Protein AF-A0A9B0HAB8-F1 (afdb_monomer_lite)

Secondary structure (DSSP, 8-state):
---------S-S-SHHHHHHHHHHTT-S---TTHHHHHHHHHHHHHHHHHHHHHH-

Organism: Odobenus rosmarus divergens (NCBI:txid9708)

Structure (mmCIF, N/CA/C/O backbone):
data_AF-A0A9B0HAB8-F1
#
_entry.id   AF-A0A9B0HAB8-F1
#
loop_
_atom_site.group_PDB
_atom_site.id
_atom_site.type_symbol
_atom_site.label_atom_id
_atom_site.label_alt_id
_atom_site.label_comp_id
_atom_site.label_asym_id
_atom_site.label_entity_id
_atom_site.label_seq_id
_atom_site.pdbx_PDB_ins_code
_atom_site.Cartn_x
_atom_site.Cartn_y
_atom_site.Cartn_z
_atom_site.occupancy
_atom_site.B_iso_or_equiv
_atom_site.auth_seq_id
_atom_site.auth_comp_id
_atom_site.auth_asym_id
_atom_site.auth_atom_id
_atom_site.pdbx_PDB_model_num
ATOM 1 N N . MET A 1 1 ? -12.059 34.308 6.164 1.00 48.06 1 MET A N 1
ATOM 2 C CA . MET A 1 1 ? -11.185 33.269 6.759 1.00 48.06 1 MET A CA 1
ATOM 3 C C . MET A 1 1 ? -11.021 32.115 5.772 1.00 48.06 1 MET A C 1
ATOM 5 O O . MET A 1 1 ? -11.889 31.263 5.700 1.00 48.06 1 MET A O 1
ATOM 9 N N . SER A 1 2 ? -9.958 32.082 4.968 1.00 51.41 2 SER A N 1
ATOM 10 C CA . SER A 1 2 ? -9.613 30.877 4.193 1.00 51.41 2 SER A CA 1
ATOM 11 C C . SER A 1 2 ? -8.101 30.835 3.993 1.00 51.41 2 SER A C 1
ATOM 13 O O . SER A 1 2 ? -7.577 31.219 2.949 1.00 51.41 2 SER A O 1
ATOM 15 N N . GLY A 1 3 ? -7.390 30.402 5.034 1.00 54.34 3 GLY A N 1
ATOM 16 C CA . GLY A 1 3 ? -5.958 30.135 4.966 1.00 54.34 3 GLY A CA 1
ATOM 17 C C . GLY A 1 3 ? -5.709 28.849 4.184 1.00 54.34 3 GLY A C 1
ATOM 18 O O . GLY A 1 3 ? -5.786 27.755 4.737 1.00 54.34 3 GLY A O 1
ATOM 19 N N . ARG A 1 4 ? -5.416 28.964 2.886 1.00 65.31 4 ARG A N 1
ATOM 20 C CA . ARG A 1 4 ? -4.935 27.841 2.075 1.00 65.31 4 ARG A CA 1
ATOM 21 C C . ARG A 1 4 ? -3.463 27.604 2.436 1.00 65.31 4 ARG A C 1
ATOM 23 O O . ARG A 1 4 ? -2.568 28.241 1.889 1.00 65.31 4 ARG A O 1
ATOM 30 N N . GLY A 1 5 ? -3.238 26.748 3.433 1.00 59.53 5 GLY A N 1
ATOM 31 C CA . GLY A 1 5 ? -1.913 26.395 3.945 1.00 59.53 5 GLY A CA 1
ATOM 32 C C . GLY A 1 5 ? -1.015 25.774 2.872 1.00 59.53 5 GLY A C 1
ATOM 33 O O . GLY A 1 5 ? -1.472 24.994 2.035 1.00 59.53 5 GLY A O 1
ATOM 34 N N . LYS A 1 6 ? 0.268 26.150 2.895 1.00 62.28 6 LYS A N 1
ATOM 35 C CA . LYS A 1 6 ? 1.290 25.773 1.913 1.00 62.28 6 LYS A CA 1
ATOM 36 C C . LYS A 1 6 ? 1.440 24.248 1.826 1.00 62.28 6 LYS A C 1
ATOM 38 O O . LYS A 1 6 ? 1.951 23.611 2.742 1.00 62.28 6 LYS A O 1
ATOM 43 N N . GLY A 1 7 ? 1.011 23.666 0.706 1.00 56.91 7 GLY A N 1
ATOM 44 C CA . GLY A 1 7 ? 1.280 22.269 0.372 1.00 56.91 7 GLY A CA 1
ATOM 45 C C . GLY A 1 7 ? 2.751 22.101 0.008 1.00 56.91 7 GLY A C 1
ATOM 46 O O . GLY A 1 7 ? 3.169 22.517 -1.070 1.00 56.91 7 GLY A O 1
ATOM 47 N N . GLY A 1 8 ? 3.539 21.524 0.917 1.00 55.75 8 GLY A N 1
ATOM 48 C CA . GLY A 1 8 ? 4.929 21.159 0.654 1.00 55.75 8 GLY A CA 1
ATOM 49 C C . GLY A 1 8 ? 5.031 20.249 -0.572 1.00 55.75 8 GLY A C 1
ATOM 50 O O . GLY A 1 8 ? 4.313 19.253 -0.676 1.00 55.75 8 GLY A O 1
ATOM 51 N N . LYS A 1 9 ? 5.911 20.618 -1.509 1.00 59.75 9 LYS A N 1
ATOM 52 C CA . LYS A 1 9 ? 6.244 19.855 -2.718 1.00 59.75 9 LYS A CA 1
ATOM 53 C C . LYS A 1 9 ? 7.014 18.586 -2.335 1.00 59.75 9 LYS A C 1
ATOM 55 O O . LYS A 1 9 ? 8.234 18.547 -2.395 1.00 59.75 9 LYS A O 1
ATOM 60 N N . GLY A 1 10 ? 6.294 17.552 -1.927 1.00 55.41 10 GLY A N 1
ATOM 61 C CA . GL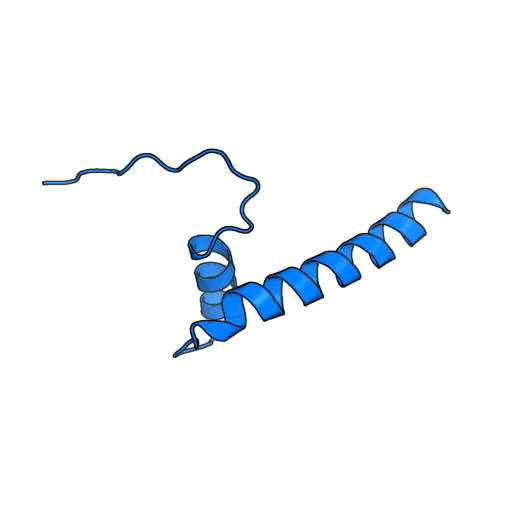Y A 1 10 ? 6.770 16.174 -1.964 1.00 55.41 10 GLY A CA 1
ATOM 62 C C . GLY A 1 10 ? 5.908 15.398 -2.949 1.00 55.41 10 GLY A C 1
ATOM 63 O O . GLY A 1 10 ? 4.710 15.677 -3.054 1.00 55.41 10 GLY A O 1
ATOM 64 N N . LEU A 1 11 ? 6.497 14.425 -3.658 1.00 55.62 11 LEU A N 1
ATOM 65 C CA . LEU A 1 11 ? 5.749 13.377 -4.367 1.00 55.62 11 LEU A CA 1
ATOM 66 C C . LEU A 1 11 ? 4.566 12.982 -3.484 1.00 55.62 11 LEU A C 1
ATOM 68 O O . LEU A 1 11 ? 4.783 12.747 -2.297 1.00 55.62 11 LEU A O 1
ATOM 72 N N . GLY A 1 12 ? 3.340 12.992 -4.015 1.00 57.69 12 GLY A N 1
ATOM 73 C CA . GLY A 1 12 ? 2.074 12.892 -3.277 1.00 57.69 12 GLY A CA 1
ATOM 74 C C . GLY A 1 12 ? 1.840 11.579 -2.512 1.00 57.69 12 GLY A C 1
ATOM 75 O O . GLY A 1 12 ? 0.763 11.016 -2.598 1.00 57.69 12 GLY A O 1
ATOM 76 N N . LYS A 1 13 ? 2.828 11.101 -1.757 1.00 58.31 13 LYS A N 1
ATOM 77 C CA . LYS A 1 13 ? 2.882 9.961 -0.839 1.00 58.31 13 LYS A CA 1
ATOM 78 C C . LYS A 1 13 ? 2.811 10.427 0.631 1.00 58.31 13 LYS A C 1
ATOM 80 O O . LYS A 1 13 ? 3.103 9.678 1.562 1.00 58.31 13 LYS A O 1
ATOM 85 N N . GLY A 1 14 ? 2.458 11.695 0.859 1.00 60.09 14 GLY A N 1
ATOM 86 C CA . GLY A 1 14 ? 2.183 12.239 2.189 1.00 60.09 14 GLY A CA 1
ATOM 87 C C . GLY A 1 14 ? 0.828 11.767 2.723 1.00 60.09 14 GLY A C 1
ATOM 88 O O . GLY A 1 14 ? -0.074 11.456 1.943 1.00 60.09 14 GLY A 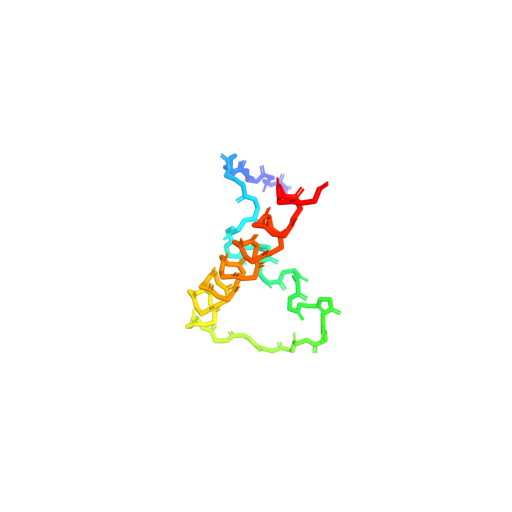O 1
ATOM 89 N N . GLY A 1 15 ? 0.653 11.777 4.049 1.00 65.06 15 GLY A N 1
ATOM 90 C CA . GLY A 1 15 ? -0.584 11.365 4.737 1.00 65.06 15 GLY A CA 1
ATOM 91 C C . GLY A 1 15 ? -1.909 11.865 4.120 1.00 65.06 15 GLY A C 1
ATOM 92 O O . GLY A 1 15 ? -2.877 11.097 4.099 1.00 65.06 15 GLY A O 1
ATOM 93 N N . PRO A 1 16 ? -1.990 13.080 3.528 1.00 78.88 16 PRO A N 1
ATOM 94 C CA . PRO A 1 16 ? -3.189 13.521 2.814 1.00 78.88 16 PRO A CA 1
ATOM 95 C C . PRO A 1 16 ? -3.571 12.655 1.604 1.00 78.88 16 PRO A C 1
ATOM 97 O O . PRO A 1 16 ? -4.756 12.492 1.328 1.00 78.88 16 PRO A O 1
ATOM 100 N N . ALA A 1 17 ? -2.609 12.097 0.869 1.00 86.94 17 ALA A N 1
ATOM 101 C CA . ALA A 1 17 ? -2.882 11.317 -0.335 1.00 86.94 17 ALA A CA 1
ATOM 102 C C . ALA A 1 17 ? -3.387 9.909 -0.027 1.00 86.94 17 ALA A C 1
ATOM 104 O O . ALA A 1 17 ? -4.391 9.501 -0.601 1.00 86.94 17 ALA A O 1
ATOM 105 N N . ILE A 1 18 ? -2.768 9.220 0.937 1.00 90.81 18 ILE A N 1
ATOM 106 C CA . ILE A 1 18 ? -3.252 7.920 1.430 1.00 90.81 18 ILE A CA 1
ATOM 107 C C . ILE A 1 18 ? -4.680 8.068 1.949 1.00 90.81 18 ILE A C 1
ATOM 109 O O . ILE A 1 18 ? -5.552 7.268 1.622 1.00 90.81 18 ILE A O 1
ATOM 113 N N . ARG A 1 19 ? -4.963 9.161 2.671 1.00 91.25 19 ARG A N 1
ATOM 114 C CA . ARG A 1 19 ? -6.325 9.467 3.111 1.00 91.25 19 ARG A CA 1
ATOM 115 C C . ARG A 1 19 ? -7.274 9.635 1.920 1.00 91.25 19 ARG A C 1
ATOM 117 O O . ARG A 1 19 ? -8.341 9.039 1.941 1.00 91.25 19 ARG A O 1
ATOM 124 N N . ARG A 1 20 ? -6.905 10.390 0.878 1.00 92.44 20 ARG A N 1
ATOM 125 C CA . ARG A 1 20 ? -7.739 10.543 -0.334 1.00 92.44 20 ARG A CA 1
ATOM 126 C C . ARG A 1 20 ? -7.979 9.217 -1.061 1.00 92.44 20 ARG A C 1
ATOM 128 O O . ARG A 1 20 ? -9.108 8.967 -1.469 1.00 92.44 20 ARG A O 1
ATOM 135 N N . LEU A 1 21 ? -6.955 8.375 -1.194 1.00 92.00 21 LEU A N 1
ATOM 136 C CA . LEU A 1 21 ? -7.065 7.049 -1.810 1.00 92.00 21 LEU A CA 1
ATOM 137 C C . LEU A 1 21 ? -8.013 6.145 -1.018 1.00 92.00 21 LEU A C 1
ATOM 139 O O . LEU A 1 21 ? -8.960 5.606 -1.578 1.00 92.00 21 LEU A O 1
ATOM 143 N N . ALA A 1 22 ? -7.826 6.065 0.297 1.00 93.00 22 ALA A N 1
ATOM 144 C CA . ALA A 1 22 ? -8.691 5.291 1.176 1.00 93.00 22 ALA A CA 1
ATOM 145 C C . ALA A 1 22 ? -10.144 5.797 1.149 1.00 93.00 22 ALA A C 1
ATOM 147 O O . ALA A 1 22 ? -11.072 4.995 1.101 1.00 93.00 22 ALA A O 1
ATOM 148 N N . ARG A 1 23 ? -10.366 7.121 1.103 1.00 95.44 23 ARG A N 1
ATOM 149 C CA . ARG A 1 23 ? -11.718 7.679 0.914 1.00 95.44 23 ARG A CA 1
ATOM 150 C C . ARG A 1 23 ? -12.334 7.274 -0.419 1.00 95.44 23 ARG A C 1
ATOM 152 O O . ARG A 1 23 ? -13.503 6.908 -0.435 1.00 95.44 23 ARG A O 1
ATOM 159 N N . ARG A 1 24 ? -11.562 7.295 -1.509 1.00 95.88 24 ARG A N 1
ATOM 160 C CA . ARG A 1 24 ? -12.025 6.817 -2.819 1.00 95.88 24 ARG A CA 1
ATOM 161 C C . ARG A 1 24 ? -12.395 5.330 -2.783 1.00 95.88 24 ARG A C 1
ATOM 163 O O . ARG A 1 24 ? -13.363 4.947 -3.419 1.00 95.88 24 ARG A O 1
ATOM 170 N N . GLY A 1 25 ? -11.674 4.529 -2.001 1.00 95.62 25 GLY A N 1
ATOM 171 C CA . GLY A 1 25 ? -11.978 3.115 -1.761 1.00 95.62 25 GLY A CA 1
ATOM 172 C C . GLY A 1 25 ? -13.088 2.842 -0.735 1.00 95.62 25 GLY A C 1
ATOM 173 O O . GLY A 1 25 ? -13.229 1.703 -0.311 1.00 95.62 25 GLY A O 1
ATOM 174 N N . GLY A 1 26 ? -13.840 3.850 -0.275 1.00 97.25 26 GLY A N 1
ATOM 175 C CA . GLY A 1 26 ? -14.952 3.653 0.669 1.00 97.25 26 GLY A CA 1
ATOM 176 C C . GLY A 1 26 ? -14.544 3.454 2.136 1.00 97.25 26 GLY A C 1
ATOM 177 O O . GLY A 1 26 ? -15.381 3.148 2.985 1.00 97.25 26 GLY A O 1
ATOM 178 N N . VAL A 1 27 ? -13.274 3.666 2.488 1.00 95.50 27 VAL A N 1
ATOM 179 C CA . VAL A 1 27 ? -12.790 3.469 3.861 1.00 95.50 27 VAL A CA 1
ATOM 180 C C . VAL A 1 27 ? -13.298 4.590 4.775 1.00 95.50 27 VAL A C 1
ATOM 182 O O . VAL A 1 27 ? -12.986 5.767 4.568 1.00 95.50 27 VAL A O 1
ATOM 185 N N . LYS A 1 28 ? -14.055 4.235 5.828 1.00 95.12 28 LYS A N 1
ATOM 186 C CA . LYS A 1 28 ? -14.686 5.182 6.777 1.00 95.12 28 LYS A CA 1
ATOM 187 C C . LYS A 1 28 ? -13.758 5.668 7.902 1.00 95.12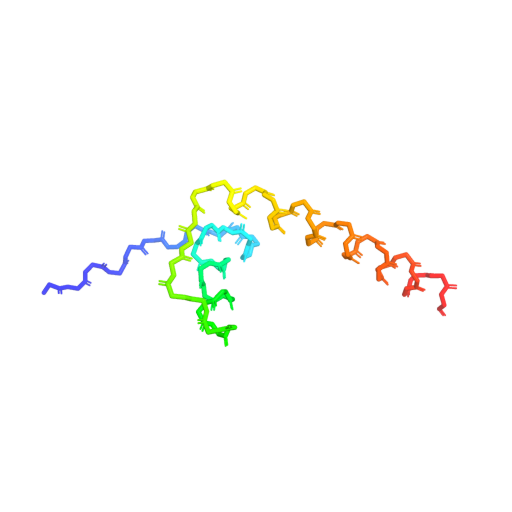 28 LYS A C 1
ATOM 189 O O . LYS A 1 28 ? -13.827 6.843 8.280 1.00 95.12 28 LYS A O 1
ATOM 194 N N . ARG A 1 29 ? -12.860 4.829 8.420 1.00 94.31 29 ARG A N 1
ATOM 195 C CA . ARG A 1 29 ? -11.849 5.196 9.433 1.00 94.31 29 ARG A CA 1
ATOM 196 C C . ARG A 1 29 ? -10.512 4.560 9.070 1.00 94.31 29 ARG A C 1
ATOM 198 O O . ARG A 1 29 ? -10.488 3.475 8.513 1.00 94.31 29 ARG A O 1
ATOM 205 N N . ILE A 1 30 ? -9.420 5.264 9.356 1.00 91.00 30 ILE A N 1
ATOM 206 C CA . ILE A 1 30 ? -8.057 4.845 9.013 1.00 91.00 30 ILE A CA 1
ATOM 207 C C . ILE A 1 30 ? -7.216 4.960 10.283 1.00 91.00 30 ILE A C 1
ATOM 209 O O . ILE A 1 30 ? -7.222 6.024 10.907 1.00 91.00 30 ILE A O 1
ATOM 213 N N . SER A 1 31 ? -6.527 3.880 10.657 1.00 92.81 31 SER A N 1
ATOM 214 C CA . SER A 1 31 ? -5.551 3.878 11.755 1.00 92.81 31 SER A CA 1
ATOM 215 C C . SER A 1 31 ? -4.270 4.617 11.350 1.00 92.81 31 SER A C 1
ATOM 217 O O . SER A 1 31 ? -3.914 4.641 10.174 1.00 92.81 31 SER A O 1
ATOM 219 N N . GLY A 1 32 ? -3.554 5.202 12.315 1.00 88.69 32 GLY A N 1
ATOM 220 C CA . GLY A 1 32 ? -2.277 5.879 12.063 1.00 88.69 32 GLY A CA 1
ATOM 221 C C . GLY A 1 32 ? -1.200 4.956 11.479 1.00 88.69 32 GLY A C 1
ATOM 222 O O . GLY A 1 32 ? -0.423 5.387 10.633 1.00 88.69 32 GLY A O 1
ATOM 223 N N . LEU A 1 33 ? -1.207 3.671 11.846 1.00 90.50 33 LEU A N 1
ATOM 224 C CA . LEU A 1 33 ? -0.233 2.685 11.353 1.00 90.50 33 LEU A CA 1
ATOM 225 C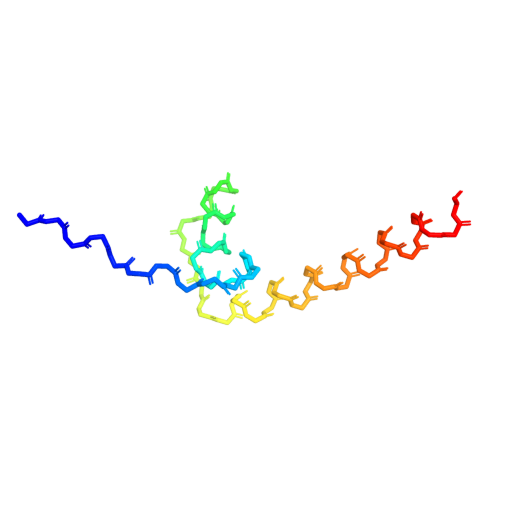 C . LEU A 1 33 ? -0.353 2.428 9.841 1.00 90.50 33 LEU A C 1
ATOM 227 O O . LEU A 1 33 ? 0.636 2.145 9.173 1.00 90.50 33 LEU A O 1
ATOM 231 N N . ILE A 1 34 ? -1.547 2.631 9.271 1.00 91.75 34 ILE A N 1
ATOM 232 C CA . ILE A 1 34 ? -1.816 2.410 7.843 1.00 91.75 34 ILE A CA 1
ATOM 233 C C . ILE A 1 34 ? -0.984 3.340 6.951 1.00 91.75 34 ILE A C 1
ATOM 235 O O . ILE A 1 34 ? -0.744 3.009 5.790 1.00 91.75 34 ILE A O 1
ATOM 239 N N . TYR A 1 35 ? -0.521 4.491 7.453 1.00 88.38 35 TYR A N 1
ATOM 240 C CA . TYR A 1 35 ? 0.291 5.407 6.652 1.00 88.38 35 TYR A CA 1
ATOM 241 C C . TYR A 1 35 ? 1.630 4.800 6.239 1.00 88.38 35 TYR A C 1
ATOM 243 O O . TYR A 1 35 ? 1.992 4.925 5.070 1.00 88.38 35 TYR A O 1
ATOM 251 N N . GLU A 1 36 ? 2.337 4.140 7.156 1.00 90.00 36 GLU A N 1
ATOM 252 C CA . GLU A 1 36 ? 3.618 3.502 6.832 1.00 90.00 36 GLU A CA 1
ATOM 253 C C . GLU A 1 36 ? 3.409 2.188 6.075 1.00 90.00 36 GLU A C 1
ATOM 255 O O 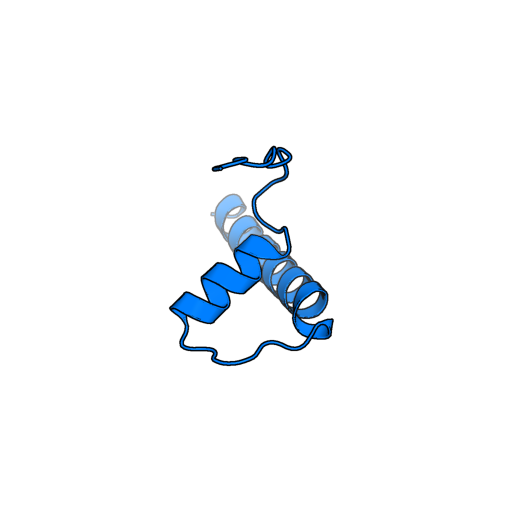. GLU A 1 36 ? 4.041 1.982 5.039 1.00 90.00 36 GLU A O 1
ATOM 260 N N . GLU A 1 37 ? 2.439 1.370 6.496 1.00 92.44 37 GLU A N 1
ATOM 261 C CA . GLU A 1 37 ? 2.069 0.115 5.822 1.00 92.44 37 GLU A CA 1
ATOM 262 C C . GLU A 1 37 ? 1.780 0.344 4.326 1.00 92.44 37 GLU A C 1
ATOM 264 O O . GLU A 1 37 ? 2.360 -0.287 3.441 1.00 92.44 37 GLU A O 1
ATOM 269 N N . THR A 1 38 ? 0.941 1.342 4.022 1.00 93.31 38 THR A N 1
ATOM 270 C CA . THR A 1 38 ? 0.548 1.663 2.641 1.00 93.31 38 THR A CA 1
ATOM 271 C C . THR A 1 38 ? 1.732 2.172 1.818 1.00 93.31 38 THR A C 1
ATOM 273 O O . THR A 1 38 ? 1.798 1.918 0.613 1.00 93.31 38 THR A O 1
ATOM 276 N N . ARG A 1 39 ? 2.683 2.892 2.431 1.00 91.12 39 ARG A N 1
ATOM 277 C CA . ARG A 1 39 ? 3.902 3.330 1.730 1.00 91.12 39 ARG A CA 1
ATOM 278 C C . ARG A 1 39 ? 4.796 2.148 1.377 1.00 91.12 39 ARG A C 1
ATOM 280 O O . ARG A 1 39 ? 5.331 2.143 0.268 1.00 91.12 39 ARG A O 1
ATOM 287 N N . GLY A 1 40 ? 4.925 1.173 2.277 1.00 94.00 40 GLY A N 1
ATOM 288 C CA . GLY A 1 40 ? 5.655 -0.070 2.029 1.00 94.00 40 GLY A CA 1
ATOM 289 C C . GLY A 1 40 ? 5.072 -0.835 0.843 1.00 94.00 40 GLY A C 1
ATOM 290 O O . GLY A 1 40 ? 5.775 -1.086 -0.135 1.00 94.00 40 GLY A O 1
ATOM 291 N N . VAL A 1 41 ? 3.762 -1.092 0.871 1.00 95.00 41 VAL A N 1
ATOM 292 C CA . VAL A 1 41 ? 3.054 -1.792 -0.216 1.00 95.00 41 VAL A CA 1
ATOM 293 C C . VAL A 1 41 ? 3.192 -1.053 -1.550 1.00 95.00 41 VAL A C 1
ATOM 295 O O . VAL A 1 41 ? 3.521 -1.663 -2.566 1.00 95.00 41 VAL A O 1
ATOM 298 N N . LEU A 1 42 ? 2.998 0.272 -1.561 1.00 94.38 42 LEU A N 1
ATOM 299 C CA . LEU A 1 42 ? 3.115 1.070 -2.785 1.00 94.38 42 LEU A CA 1
ATOM 300 C C . LEU A 1 42 ? 4.536 1.045 -3.362 1.00 94.38 42 LEU A C 1
ATOM 302 O O . LEU A 1 42 ? 4.697 1.087 -4.581 1.00 94.38 42 LEU A O 1
ATOM 306 N N . LYS A 1 43 ? 5.564 1.003 -2.509 1.00 94.25 43 LYS A N 1
ATOM 307 C CA . LYS A 1 43 ? 6.956 0.906 -2.955 1.00 94.25 43 LYS A CA 1
ATOM 308 C C . LYS A 1 43 ? 7.199 -0.421 -3.671 1.00 94.25 43 LYS A C 1
ATOM 310 O O . LYS A 1 43 ? 7.623 -0.389 -4.820 1.00 94.25 43 LYS A O 1
ATOM 315 N N . VAL A 1 44 ? 6.850 -1.542 -3.040 1.00 97.00 44 VAL A N 1
ATOM 316 C CA . VAL A 1 44 ? 7.038 -2.884 -3.621 1.00 97.00 44 VAL A CA 1
ATOM 317 C C . VAL A 1 44 ? 6.262 -3.036 -4.930 1.00 97.00 44 VAL A C 1
ATOM 319 O O . VAL A 1 44 ? 6.802 -3.520 -5.922 1.00 97.00 44 VAL A O 1
ATOM 322 N N . PHE A 1 45 ? 5.012 -2.565 -4.965 1.00 96.12 45 PHE A N 1
ATOM 323 C CA . PHE A 1 45 ? 4.198 -2.595 -6.179 1.00 96.12 45 PHE A CA 1
ATOM 324 C C . PHE A 1 45 ? 4.869 -1.848 -7.339 1.00 96.12 45 PHE A C 1
ATOM 326 O O . PHE A 1 45 ? 4.993 -2.391 -8.434 1.00 96.12 45 PHE A O 1
ATOM 333 N N . LEU A 1 46 ? 5.335 -0.618 -7.098 1.00 96.12 46 LEU A N 1
ATOM 334 C CA . LEU A 1 46 ? 5.987 0.183 -8.135 1.00 96.12 46 LEU A CA 1
ATOM 335 C C . LEU A 1 46 ? 7.339 -0.395 -8.555 1.00 96.12 46 LEU A C 1
ATOM 337 O O . LEU A 1 46 ? 7.657 -0.345 -9.735 1.00 96.12 46 LEU A O 1
ATOM 341 N N . GLU A 1 47 ? 8.119 -0.950 -7.628 1.00 96.94 47 GLU A N 1
ATOM 342 C CA . GLU A 1 47 ? 9.382 -1.619 -7.960 1.00 96.94 47 GLU A CA 1
ATOM 343 C C . GLU A 1 47 ? 9.163 -2.785 -8.924 1.00 96.94 47 GLU A C 1
ATOM 345 O O . GLU A 1 47 ? 9.914 -2.922 -9.886 1.00 96.94 47 GLU A O 1
ATOM 350 N N . ASN A 1 48 ? 8.114 -3.583 -8.711 1.00 96.81 48 ASN A N 1
ATOM 351 C CA . ASN A 1 48 ? 7.786 -4.694 -9.600 1.00 96.81 48 ASN A CA 1
ATOM 352 C C . ASN A 1 48 ? 7.310 -4.202 -10.972 1.00 96.81 48 ASN A C 1
ATOM 354 O O . ASN A 1 48 ? 7.878 -4.600 -11.982 1.00 96.81 48 ASN A O 1
ATOM 358 N N . VAL A 1 49 ? 6.354 -3.266 -11.014 1.00 97.19 49 VAL A N 1
ATOM 359 C CA . VAL A 1 49 ? 5.833 -2.727 -12.285 1.00 97.19 49 VAL A CA 1
ATOM 360 C C . VAL A 1 49 ? 6.927 -2.042 -13.107 1.00 97.19 49 VAL A C 1
ATOM 362 O O . VAL A 1 49 ? 6.981 -2.213 -14.320 1.00 97.19 49 VAL A O 1
ATOM 365 N N . ILE A 1 50 ? 7.806 -1.265 -12.467 1.00 97.00 50 ILE A N 1
ATOM 366 C CA . ILE A 1 50 ? 8.906 -0.581 -13.160 1.00 97.00 50 ILE A CA 1
ATOM 367 C C . ILE A 1 50 ? 9.943 -1.592 -13.652 1.00 97.00 50 ILE A C 1
ATOM 369 O O . ILE A 1 50 ? 10.445 -1.433 -14.759 1.00 97.00 50 ILE A O 1
ATOM 373 N N . ARG A 1 51 ? 10.259 -2.631 -12.865 1.00 96.94 51 ARG A N 1
ATOM 374 C CA . ARG A 1 51 ? 11.173 -3.696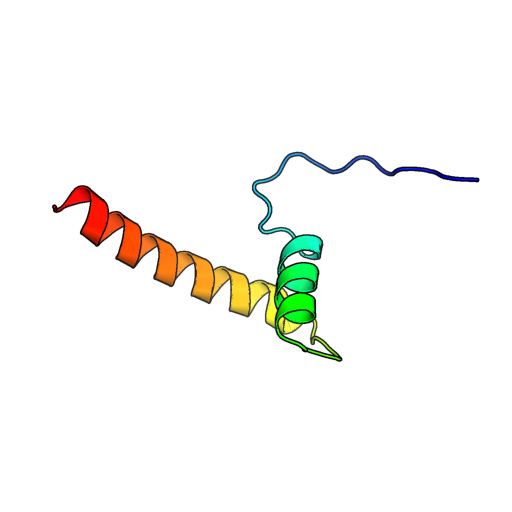 -13.304 1.00 96.94 51 ARG A CA 1
ATOM 375 C C . ARG A 1 51 ? 10.660 -4.355 -14.578 1.00 96.94 51 ARG A C 1
ATOM 377 O O . ARG A 1 51 ? 11.429 -4.495 -15.524 1.00 96.94 51 ARG A O 1
ATOM 384 N N . ASP A 1 52 ? 9.375 -4.688 -14.613 1.00 96.12 52 ASP A N 1
ATOM 385 C CA . ASP A 1 52 ? 8.755 -5.289 -15.792 1.00 96.12 52 ASP A CA 1
ATOM 386 C C . ASP A 1 52 ? 8.787 -4.307 -16.974 1.00 96.12 52 ASP A C 1
ATOM 388 O O . ASP A 1 52 ? 9.232 -4.665 -18.058 1.00 96.12 52 ASP A O 1
ATOM 392 N N . ALA A 1 53 ? 8.422 -3.041 -16.750 1.00 97.00 53 ALA A N 1
ATOM 393 C CA . ALA A 1 53 ? 8.371 -2.014 -17.794 1.00 97.00 53 ALA A CA 1
ATOM 394 C C . ALA A 1 53 ? 9.736 -1.575 -18.357 1.00 97.00 53 ALA A C 1
ATOM 396 O O . ALA A 1 53 ? 9.767 -0.938 -19.401 1.00 97.00 53 ALA A O 1
ATOM 397 N N . VAL A 1 54 ? 10.842 -1.826 -17.651 1.00 96.12 54 VAL A N 1
ATOM 398 C CA . VAL A 1 54 ? 12.209 -1.549 -18.141 1.00 96.12 54 VAL A CA 1
ATOM 399 C C . VAL A 1 54 ? 12.824 -2.785 -18.805 1.00 96.12 54 VAL A C 1
ATOM 401 O O . VAL A 1 54 ? 13.781 -2.662 -19.566 1.00 96.12 54 VAL A O 1
ATOM 404 N N . THR A 1 55 ? 12.305 -3.976 -18.498 1.00 93.81 55 THR A N 1
ATOM 405 C CA . THR A 1 55 ? 12.800 -5.239 -19.064 1.00 93.81 55 THR A CA 1
ATOM 406 C C . THR A 1 55 ? 12.154 -5.557 -20.421 1.00 93.81 55 THR A C 1
ATOM 408 O O . THR A 1 55 ? 12.778 -6.247 -21.226 1.00 93.81 55 THR A O 1
ATOM 411 N N . TYR A 1 56 ? 10.940 -5.056 -20.677 1.00 72.50 56 TYR A N 1
ATOM 412 C CA . TYR A 1 56 ? 10.237 -5.119 -21.968 1.00 72.50 56 TYR A CA 1
ATOM 413 C C . TYR A 1 56 ? 10.304 -3.783 -22.710 1.00 72.50 56 TYR A C 1
ATOM 415 O O . TYR A 1 56 ? 10.327 -3.820 -23.960 1.00 72.50 56 TYR A O 1
#

pLDDT: mean 83.52, std 16.31, range [48.06, 97.25]

Foldseek 3Di:
DDPPDDDDPDDQLDPVNVVVVCVVVVNPDDDPVVSVVVVVVVVVVVVVVVVVVVVD

Radius of gyration: 14.8 Å; chains: 1; bounding box: 28×39×34 Å

InterPro domains:
  IPR001951 Histone H4 [PR00623] (3-22)
  IPR001951 Histone H4 [PR00623] (23-43)
  IPR001951 Histone H4 [PR00623] (45-56)
  IPR001951 Histone H4 [PTHR10484] (16-56)
  IPR001951 Histone H4 [SM00417] (12-56)
  IPR009072 Histone-fold [G3DSA:1.10.20.10] (14-56)
  IPR009072 Histone-fold [SSF47113] (4-56)

Sequence (56 aa):
MSGRGKGGKGLGKGGPAIRRLARRGGVKRISGLIYEETRGVLKVFLENVIRDAVTY